Protein AF-A0A4S3M871-F1 (afdb_monomer)

Organism: NCBI:txid1294297

InterPro domains:
  IPR005771 UTP--glucose-1-phosphate uridylyltransferase, bacterial/archaeal-type [PTHR43197] (1-130)
  IPR005835 Nucleotidyl transferase domain [PF00483] (3-110)
  IPR029044 Nucleotide-diphospho-sugar transferases [G3DSA:3.90.550.10] (1-137)
  IPR029044 Nucleotide-diphospho-sugar transferases [SSF53448] (3-118)

pLDDT: mean 92.14, std 6.89, range [49.22, 97.69]

Radius of gyration: 19.24 Å; Cα contacts (8 Å, |Δi|>4): 210; chains: 1; bounding box: 50×28×50 Å

Foldseek 3Di:
DEWEFDDLVCQLQFKAFQFDADPDQKTWGLAIDHRDDRPRGNHRIGDDPDDDDDVQLVVLLVVDAQDPPRHSDSRVSLRVCSVVVHIDMYGHDDDDDFDCVDPVSVVVVVLVVQCVDPVRNPVSVVVVVVVVVVVVVVD

Secondary structure (DSSP, 8-state):
-EEEE--HHHHTTSEEEEEEEEETTEEEEEEEEESPPTT--S-SEEE-S-----HHHHHHHHTPPP-GGGS--HHHHHHHHHHTT--EEEEE--S----TTSHHHHHHHHHHHHHH-TTTHHHHHHHHHHHHHHHHH--

Mean predicted aligned error: 5.15 Å

Sequence (139 aa):
VAAMEVPPEKVSAYGVLDVDQDMGSVVSVKGMVEKPAPGTEPSNLAVIGRYILSPNVLTNLDNQETGAGGEIQLTDAIAREITQGHGVYGLRFRGERFDCGSKAGFLQATVAFGLSRDDLRDELMDYLQIATQISRAAQ

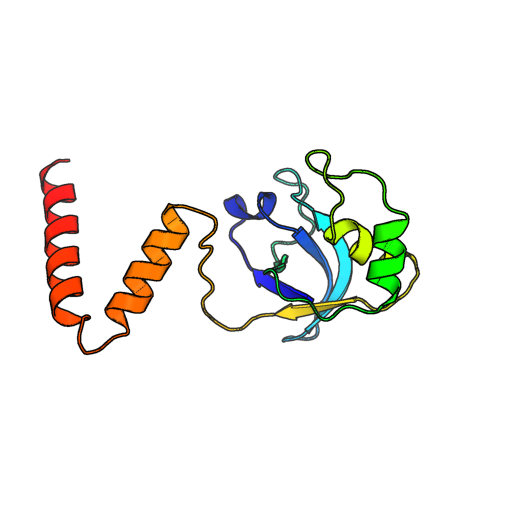Nearest PDB structures (foldseek):
  2pa4-assembly3_D  TM=9.568E-01  e=3.932E-14  Corynebacterium glutamicum ATCC 13032
  2pa4-assembly1_B  TM=9.578E-01  e=1.466E-13  Corynebacterium glutamicum ATCC 13032
  8b6d-assembly1_B  TM=8.294E-01  e=4.485E-14  Thermocrispum agreste DSM 44070
  8f73-assembly1_H  TM=9.487E-01  e=3.024E-12  Pseudomonas aeruginosa PAO1
  3juk-assembly1_D  TM=9.714E-01  e=7.597E-12  Helicobacter pylori 26695

Solvent-accessible surface area (backbone atoms only — not comparable to full-atom values): 7955 Å² total; per-residue (Å²): 58,34,20,37,80,49,60,77,94,56,44,50,80,26,38,28,41,22,76,67,45,84,65,81,56,40,27,38,39,71,42,50,43,64,42,34,57,92,92,64,56,78,48,52,38,27,48,68,90,45,77,77,78,62,73,64,39,56,58,38,50,76,74,52,67,68,44,80,95,72,36,76,48,70,50,56,19,51,30,48,40,36,77,72,69,46,92,43,46,36,34,56,60,87,74,91,82,68,51,64,90,39,75,67,31,35,53,51,41,53,51,55,58,40,56,70,33,86,93,40,22,65,69,51,49,55,50,52,55,53,56,58,50,54,60,60,75,76,105

Structure (mmCIF, N/CA/C/O backbone):
data_AF-A0A4S3M871-F1
#
_entry.id   AF-A0A4S3M871-F1
#
loop_
_atom_site.group_PDB
_atom_site.id
_atom_site.type_symbol
_atom_site.label_atom_id
_atom_site.label_alt_id
_atom_site.label_comp_id
_atom_site.label_asym_id
_atom_site.label_entity_id
_atom_site.label_seq_id
_atom_site.pdbx_PDB_ins_code
_atom_site.Cartn_x
_atom_site.Cartn_y
_atom_site.Cartn_z
_atom_site.occupancy
_atom_site.B_iso_or_equiv
_atom_site.auth_seq_id
_atom_site.auth_comp_id
_atom_site.auth_asym_id
_atom_site.auth_atom_id
_atom_site.pdbx_PDB_model_num
ATOM 1 N N . VAL A 1 1 ? -10.640 0.994 1.952 1.00 93.94 1 VAL A N 1
ATOM 2 C CA . VAL A 1 1 ? -9.226 1.273 1.605 1.00 93.94 1 VAL A CA 1
ATOM 3 C C . VAL A 1 1 ? -8.769 0.353 0.491 1.00 93.94 1 VAL A C 1
ATOM 5 O O . VAL A 1 1 ? -9.173 -0.798 0.495 1.00 93.94 1 VAL A O 1
ATOM 8 N N . ALA A 1 2 ? -7.997 0.825 -0.488 1.00 96.00 2 ALA A N 1
ATOM 9 C CA . ALA A 1 2 ? -7.446 -0.077 -1.503 1.00 96.00 2 ALA A CA 1
ATOM 10 C C . ALA A 1 2 ? -6.215 -0.805 -0.953 1.00 96.00 2 ALA A C 1
ATOM 12 O O . ALA A 1 2 ? -5.388 -0.188 -0.277 1.00 96.00 2 ALA A O 1
ATOM 13 N N . ALA A 1 3 ? -6.083 -2.087 -1.275 1.00 95.75 3 ALA A N 1
ATOM 14 C CA . ALA A 1 3 ? -4.980 -2.922 -0.834 1.00 95.75 3 ALA A CA 1
ATOM 15 C C . ALA A 1 3 ? -4.521 -3.889 -1.931 1.00 95.75 3 ALA A C 1
ATOM 17 O O . ALA A 1 3 ? -5.270 -4.194 -2.861 1.00 95.75 3 ALA A O 1
ATOM 18 N N . MET A 1 4 ? -3.283 -4.357 -1.824 1.00 94.81 4 MET A N 1
ATOM 19 C CA . MET A 1 4 ? -2.690 -5.347 -2.715 1.00 94.81 4 MET A CA 1
ATOM 20 C C . MET A 1 4 ? -1.838 -6.323 -1.915 1.00 94.81 4 MET A C 1
ATOM 22 O O . MET A 1 4 ? -1.300 -5.968 -0.867 1.00 94.81 4 MET A O 1
ATOM 26 N N . GLU A 1 5 ? -1.699 -7.539 -2.420 1.00 93.75 5 GLU A N 1
ATOM 27 C CA . GLU A 1 5 ? -0.753 -8.488 -1.849 1.00 93.75 5 GLU A CA 1
ATOM 28 C C . GLU A 1 5 ? 0.674 -8.035 -2.155 1.00 93.75 5 GLU A C 1
ATOM 30 O O . GLU A 1 5 ? 0.992 -7.647 -3.284 1.00 93.75 5 GLU A O 1
ATOM 35 N N . VAL A 1 6 ? 1.528 -8.062 -1.135 1.00 91.12 6 VAL A N 1
ATOM 36 C CA . VAL A 1 6 ? 2.951 -7.750 -1.268 1.00 91.12 6 VAL A CA 1
ATOM 37 C C . VAL A 1 6 ? 3.798 -8.921 -0.769 1.00 91.12 6 VAL A C 1
ATOM 39 O O . VAL A 1 6 ? 3.357 -9.668 0.106 1.00 91.12 6 VAL A O 1
ATOM 42 N N . PRO A 1 7 ? 5.018 -9.103 -1.305 1.00 90.38 7 PRO A N 1
ATOM 43 C CA . PRO A 1 7 ? 5.955 -10.082 -0.768 1.00 90.38 7 PRO A CA 1
ATOM 44 C C . PRO A 1 7 ? 6.261 -9.814 0.718 1.00 90.38 7 PRO A C 1
ATOM 46 O O . PRO A 1 7 ? 6.369 -8.636 1.082 1.00 90.38 7 PRO A O 1
ATOM 49 N N . PRO A 1 8 ? 6.443 -10.855 1.557 1.00 87.25 8 PRO A N 1
ATOM 50 C CA . PRO A 1 8 ? 6.686 -10.720 2.999 1.00 87.25 8 PRO A CA 1
ATOM 51 C C . PRO A 1 8 ? 7.789 -9.716 3.356 1.00 87.25 8 PRO A C 1
ATOM 53 O O . PRO A 1 8 ? 7.628 -8.881 4.241 1.00 87.25 8 PRO A O 1
ATOM 56 N N . GLU A 1 9 ? 8.882 -9.712 2.596 1.00 88.44 9 GLU A N 1
ATOM 57 C CA . GLU A 1 9 ? 10.028 -8.821 2.785 1.00 88.44 9 GLU A CA 1
ATOM 58 C C . GLU A 1 9 ? 9.714 -7.326 2.599 1.00 88.44 9 GLU A C 1
ATOM 60 O O . GLU A 1 9 ? 10.499 -6.478 3.021 1.00 88.44 9 GLU A O 1
ATOM 65 N N . LYS A 1 10 ? 8.578 -6.986 1.977 1.00 86.62 10 LYS A N 1
ATOM 66 C CA . LYS A 1 10 ? 8.123 -5.601 1.789 1.00 86.62 10 LYS A CA 1
ATOM 67 C C . LYS A 1 10 ? 7.002 -5.198 2.745 1.00 86.62 10 LYS A C 1
ATOM 69 O O . LYS A 1 10 ? 6.675 -4.016 2.798 1.00 86.62 10 LYS A O 1
ATOM 74 N N . VAL A 1 11 ? 6.409 -6.136 3.487 1.00 90.12 11 VAL A N 1
ATOM 75 C CA . VAL A 1 11 ? 5.213 -5.894 4.315 1.00 90.12 11 VAL A CA 1
ATOM 76 C C . VAL A 1 11 ? 5.454 -4.816 5.376 1.00 90.12 11 VAL A C 1
ATOM 78 O O . VAL A 1 11 ? 4.608 -3.946 5.572 1.00 90.12 11 VAL A O 1
ATOM 81 N N . SER A 1 12 ? 6.638 -4.801 5.992 1.00 90.44 12 SER A N 1
ATOM 82 C CA . SER A 1 12 ? 7.013 -3.844 7.045 1.00 90.44 12 SER A CA 1
ATOM 83 C C . SER A 1 12 ? 7.091 -2.382 6.583 1.00 90.44 12 SER A C 1
ATOM 85 O O . SER A 1 12 ? 7.210 -1.484 7.413 1.00 90.44 12 SER A O 1
ATOM 87 N N . ALA A 1 13 ? 7.009 -2.113 5.276 1.00 88.94 13 ALA A N 1
ATOM 88 C CA . ALA A 1 13 ? 6.970 -0.760 4.727 1.00 88.94 13 ALA A CA 1
ATOM 89 C C . ALA A 1 13 ? 5.548 -0.171 4.638 1.00 88.94 13 ALA A C 1
ATOM 91 O O . ALA A 1 13 ? 5.407 0.998 4.277 1.00 88.94 13 ALA A O 1
ATOM 92 N N . TYR A 1 14 ? 4.505 -0.952 4.942 1.00 92.38 14 TYR A N 1
ATOM 93 C CA . TYR A 1 14 ? 3.113 -0.580 4.686 1.00 92.38 14 TYR A CA 1
ATOM 94 C C . TYR A 1 14 ? 2.203 -0.782 5.9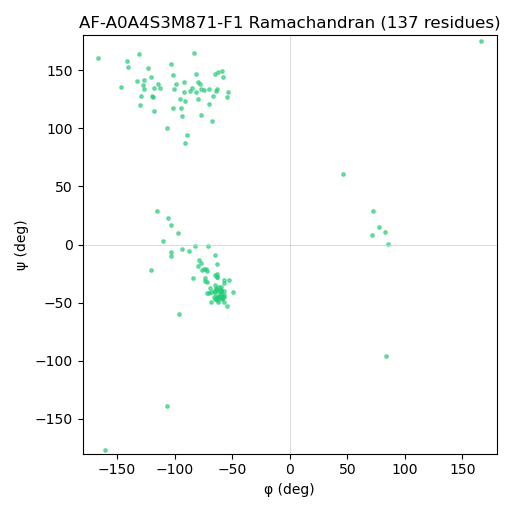03 1.00 92.38 14 TYR A C 1
ATOM 96 O O . TYR A 1 14 ? 2.520 -1.524 6.830 1.00 92.38 14 TYR A O 1
ATOM 104 N N . GLY A 1 15 ? 1.023 -0.159 5.855 1.00 94.69 15 GLY A N 1
ATOM 105 C CA . GLY A 1 15 ? -0.115 -0.547 6.683 1.00 94.69 15 GLY A CA 1
ATOM 106 C C . GLY A 1 15 ? -0.749 -1.839 6.164 1.00 94.69 15 GLY A C 1
ATOM 107 O O . GLY A 1 15 ? -0.993 -1.969 4.962 1.00 94.69 15 GLY A O 1
ATOM 108 N N . VAL A 1 16 ? -1.021 -2.790 7.052 1.00 96.75 16 VAL A N 1
ATOM 109 C CA . VAL A 1 16 ? -1.468 -4.148 6.712 1.00 96.75 16 VAL A CA 1
ATOM 110 C C . VAL A 1 16 ? -2.855 -4.409 7.276 1.00 96.75 16 VAL A C 1
ATOM 112 O O . VAL A 1 16 ? -3.129 -4.087 8.432 1.00 96.75 16 VAL A O 1
ATOM 115 N N . LEU A 1 17 ? -3.729 -4.991 6.455 1.00 96.56 17 LEU A N 1
ATOM 116 C CA . LEU A 1 17 ? -5.092 -5.341 6.844 1.00 96.56 17 LEU A CA 1
ATOM 117 C C . LEU A 1 17 ? -5.133 -6.704 7.542 1.00 96.56 17 LEU A C 1
ATOM 119 O O . LEU A 1 17 ? -4.576 -7.678 7.040 1.00 96.56 17 LEU A O 1
ATOM 123 N N . ASP A 1 18 ? -5.853 -6.791 8.654 1.00 96.50 18 ASP A N 1
ATOM 124 C CA . ASP A 1 18 ? -6.288 -8.051 9.254 1.00 96.50 18 ASP A CA 1
ATOM 125 C C . ASP A 1 18 ? -7.692 -8.388 8.732 1.00 96.50 18 ASP A C 1
ATOM 127 O O . ASP A 1 18 ? -8.669 -7.677 9.002 1.00 96.50 18 ASP A O 1
ATOM 131 N N . VAL A 1 19 ? -7.771 -9.436 7.912 1.00 95.94 19 VAL A N 1
ATOM 132 C CA . VAL A 1 19 ? -8.984 -9.814 7.181 1.00 95.94 19 VAL A CA 1
ATOM 133 C C . VAL A 1 19 ? -9.924 -10.596 8.094 1.00 95.94 19 VAL A C 1
ATOM 135 O O . VAL A 1 19 ? -9.528 -11.558 8.754 1.00 95.94 19 VAL A O 1
ATOM 138 N N . ASP A 1 20 ? -11.192 -10.194 8.102 1.00 95.12 20 ASP A N 1
ATOM 139 C CA . ASP A 1 20 ? -12.259 -10.916 8.792 1.00 95.12 20 ASP A CA 1
ATOM 140 C C . ASP A 1 20 ? -13.011 -11.845 7.835 1.00 95.12 20 ASP A C 1
ATOM 142 O O . ASP A 1 20 ? -12.994 -13.063 8.001 1.00 95.12 20 ASP A O 1
ATOM 146 N N . GLN A 1 21 ? -13.606 -11.282 6.779 1.00 95.62 21 GLN A N 1
ATOM 147 C CA . GLN A 1 21 ?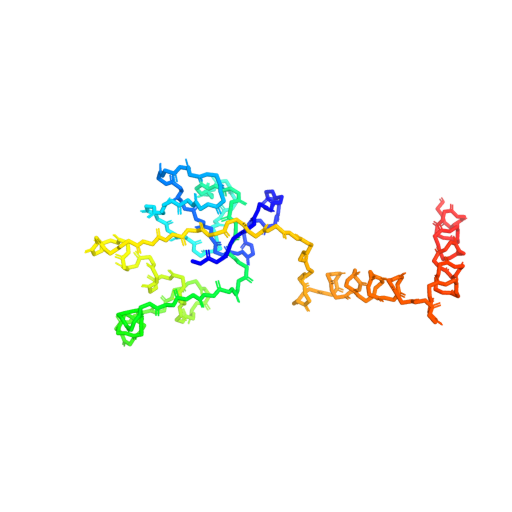 -14.292 -12.038 5.732 1.00 95.62 21 GLN A CA 1
ATOM 148 C C . GLN A 1 21 ? -13.753 -11.675 4.354 1.00 95.62 21 GLN A C 1
ATOM 150 O O . GLN A 1 21 ? -13.626 -10.503 3.991 1.00 95.62 21 GLN A O 1
ATOM 155 N N . ASP A 1 22 ? -13.487 -12.707 3.560 1.00 94.69 22 ASP A N 1
ATOM 156 C CA . ASP A 1 22 ? -13.085 -12.571 2.168 1.00 94.69 22 ASP A CA 1
ATOM 157 C C . ASP A 1 22 ? -14.307 -12.677 1.246 1.00 94.69 22 ASP A C 1
ATOM 159 O O . ASP A 1 22 ? -14.969 -13.713 1.187 1.00 94.69 22 ASP A O 1
ATOM 163 N N . MET A 1 23 ? -14.600 -11.601 0.514 1.00 95.25 23 MET A N 1
ATOM 164 C CA . MET A 1 23 ? -15.696 -11.520 -0.458 1.00 95.25 23 MET A CA 1
ATOM 165 C C . MET A 1 23 ? -15.158 -11.333 -1.890 1.00 95.25 23 MET A C 1
ATOM 167 O O . MET A 1 23 ? -15.799 -10.722 -2.749 1.00 95.25 23 MET A O 1
ATOM 171 N N . GLY A 1 24 ? -13.950 -11.827 -2.175 1.00 93.06 24 GLY A N 1
ATOM 172 C CA . GLY A 1 24 ? -13.333 -11.780 -3.497 1.00 93.06 24 GLY A CA 1
ATOM 173 C C . GLY A 1 24 ? -12.637 -10.450 -3.780 1.00 93.06 24 GLY A C 1
ATOM 174 O O . GLY A 1 24 ? -11.468 -10.273 -3.451 1.00 93.06 24 GLY A O 1
ATOM 175 N N . SER A 1 25 ? -13.293 -9.509 -4.461 1.00 94.00 25 SER A N 1
ATOM 176 C CA . SER A 1 25 ? -12.677 -8.197 -4.744 1.00 94.00 25 SER A CA 1
ATOM 177 C C . SER A 1 25 ? -12.668 -7.271 -3.528 1.00 94.00 25 SER A C 1
ATOM 179 O O . SER A 1 25 ? -11.852 -6.352 -3.472 1.00 94.00 25 SER A O 1
ATOM 181 N N . VAL A 1 26 ? -13.548 -7.517 -2.561 1.00 96.50 26 VAL A N 1
ATOM 182 C CA . VAL A 1 26 ? -13.670 -6.756 -1.320 1.00 96.50 26 VAL A CA 1
ATOM 183 C C . VAL A 1 26 ? -13.445 -7.702 -0.145 1.00 96.50 26 VAL A C 1
ATOM 185 O O . VAL A 1 26 ? -13.845 -8.860 -0.196 1.00 96.50 26 VAL A O 1
ATOM 188 N N . VAL A 1 27 ? -12.816 -7.212 0.915 1.00 96.56 27 VAL A N 1
ATOM 189 C CA . VAL A 1 27 ? -12.640 -7.924 2.183 1.00 96.56 27 VAL A CA 1
ATOM 190 C C . VAL A 1 27 ? -13.156 -7.052 3.322 1.00 96.56 27 VAL A C 1
ATOM 192 O O . VAL A 1 27 ? -12.976 -5.832 3.280 1.00 96.56 27 VAL A O 1
ATOM 195 N N . SER A 1 28 ? -13.811 -7.636 4.323 1.00 96.44 28 SER A N 1
ATOM 196 C CA . SER A 1 28 ? -14.054 -6.935 5.588 1.00 96.44 28 SER A CA 1
ATOM 197 C C . SER A 1 28 ? -12.804 -7.019 6.459 1.00 96.44 28 SER A C 1
ATOM 199 O O . SER A 1 28 ? -12.037 -7.984 6.393 1.00 96.44 28 SER A O 1
ATOM 201 N N . VAL A 1 29 ? -12.570 -5.972 7.240 1.00 96.38 29 VAL A N 1
ATOM 202 C CA . VAL A 1 29 ? -11.342 -5.794 8.012 1.00 96.38 29 VAL A CA 1
ATOM 203 C C . VAL A 1 29 ? -11.697 -5.751 9.496 1.00 96.38 29 VAL A C 1
ATOM 205 O O . VAL A 1 29 ? -12.538 -4.948 9.895 1.00 96.38 29 VAL A O 1
ATOM 208 N N . LYS A 1 30 ? -11.043 -6.590 10.307 1.00 95.69 30 LYS A N 1
ATOM 209 C CA . LYS A 1 30 ? -11.172 -6.602 11.783 1.00 95.69 30 LYS A CA 1
ATOM 210 C C . LYS A 1 30 ? -9.996 -5.953 12.509 1.00 95.69 30 LYS A C 1
ATOM 212 O O . LYS A 1 30 ? -10.052 -5.764 13.719 1.00 95.69 30 LYS A O 1
ATOM 217 N N . GLY A 1 31 ? -8.953 -5.573 11.781 1.00 95.19 31 GLY A N 1
ATOM 218 C CA . GLY A 1 31 ? -7.812 -4.854 12.330 1.00 95.19 31 GLY A CA 1
ATOM 219 C C . GLY A 1 31 ? -6.938 -4.260 11.235 1.00 95.19 31 GLY A C 1
ATOM 220 O O . GLY A 1 31 ? -6.993 -4.667 10.077 1.00 95.19 31 GLY A O 1
ATOM 221 N N 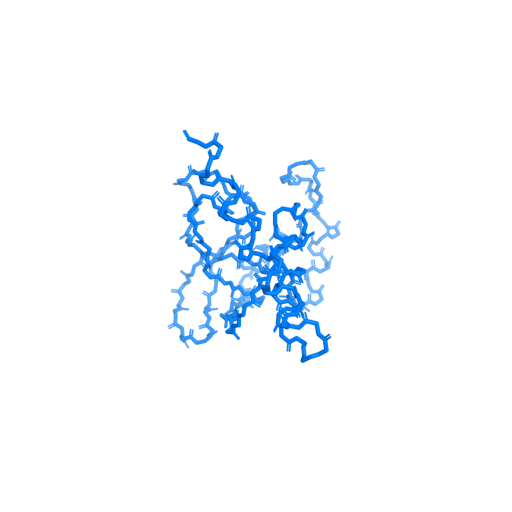. MET A 1 32 ? -6.128 -3.272 11.590 1.00 94.88 32 MET A N 1
ATOM 222 C CA . MET A 1 32 ? -5.151 -2.680 10.684 1.00 94.88 32 MET A CA 1
ATOM 223 C C . MET A 1 32 ? -3.922 -2.268 11.491 1.00 94.88 32 MET A C 1
ATOM 225 O O . MET A 1 32 ? -4.070 -1.707 12.573 1.00 94.88 32 MET A O 1
ATOM 229 N N . VAL A 1 33 ? -2.726 -2.573 10.984 1.00 94.25 33 VAL A N 1
ATOM 230 C CA . VAL A 1 33 ? -1.457 -2.327 11.690 1.00 94.25 33 VAL A CA 1
ATOM 231 C C . VAL A 1 33 ? -0.496 -1.572 10.781 1.00 94.25 33 VAL A C 1
ATOM 233 O O . VAL A 1 33 ? -0.249 -2.010 9.659 1.00 94.25 33 VAL A O 1
ATOM 236 N N . GLU A 1 34 ? 0.055 -0.452 11.254 1.00 94.06 34 GLU A N 1
ATOM 237 C CA . GLU A 1 34 ? 1.082 0.308 10.533 1.00 94.06 34 GLU A CA 1
ATOM 238 C C . GLU A 1 34 ? 2.455 -0.342 10.709 1.00 94.06 34 GLU A C 1
ATOM 240 O O . GLU A 1 34 ? 2.901 -0.526 11.840 1.00 94.06 34 GLU A O 1
ATOM 245 N N . LYS A 1 35 ? 3.134 -0.650 9.594 1.00 92.06 35 LYS A N 1
ATOM 246 C CA . LYS A 1 35 ? 4.529 -1.123 9.556 1.00 92.06 35 LYS A CA 1
ATOM 247 C C . LYS A 1 35 ? 4.802 -2.227 10.590 1.00 92.06 35 LYS A C 1
ATOM 249 O O . LYS A 1 35 ? 5.628 -2.032 11.489 1.00 92.06 35 LYS A O 1
ATOM 254 N N . PRO A 1 36 ? 4.101 -3.376 10.502 1.00 92.44 36 PRO A N 1
ATOM 255 C CA . PRO A 1 36 ? 4.285 -4.454 11.463 1.00 92.44 36 PRO A CA 1
ATOM 256 C C . PRO A 1 36 ? 5.742 -4.924 11.473 1.00 92.44 36 PRO A C 1
ATOM 258 O O . PRO A 1 36 ? 6.442 -4.884 10.454 1.00 92.44 36 PRO A O 1
ATOM 261 N N . ALA A 1 37 ? 6.194 -5.389 12.637 1.00 91.44 37 ALA A N 1
ATOM 262 C CA . ALA A 1 37 ? 7.486 -6.041 12.736 1.00 91.44 37 ALA A CA 1
ATOM 263 C C . ALA A 1 37 ? 7.485 -7.321 11.875 1.00 91.44 37 ALA A C 1
ATOM 265 O O . ALA A 1 37 ? 6.443 -7.966 11.739 1.00 91.44 37 ALA A O 1
ATOM 266 N N . PRO A 1 38 ? 8.632 -7.714 11.295 1.00 89.56 38 PRO A N 1
ATOM 267 C CA . PRO A 1 38 ? 8.711 -8.949 10.523 1.00 89.56 38 PRO A CA 1
ATOM 268 C C . PRO A 1 38 ? 8.228 -10.161 11.334 1.00 89.56 38 PRO A C 1
ATOM 270 O O . PRO A 1 38 ? 8.720 -10.403 12.438 1.00 89.56 38 PRO A O 1
ATOM 273 N N . GLY A 1 39 ? 7.281 -10.920 10.784 1.00 90.56 39 GLY A N 1
ATOM 274 C CA . GLY A 1 39 ? 6.664 -12.086 11.418 1.00 90.56 39 GLY A CA 1
ATOM 275 C C . GLY A 1 39 ? 5.479 -11.765 12.336 1.00 90.56 39 GLY A C 1
ATOM 276 O O . GLY A 1 39 ? 4.909 -12.688 12.916 1.00 90.56 39 GLY A O 1
ATOM 277 N N . THR A 1 40 ? 5.102 -10.491 12.488 1.00 92.50 40 THR A N 1
ATOM 278 C CA . THR A 1 40 ? 3.914 -10.069 13.255 1.00 92.50 40 THR A CA 1
ATOM 279 C C . THR A 1 40 ? 2.798 -9.529 12.366 1.00 92.50 40 THR A C 1
ATOM 281 O O . THR A 1 40 ? 1.795 -9.028 12.871 1.00 92.50 40 THR A O 1
ATOM 284 N N . GLU A 1 41 ? 2.976 -9.553 11.048 1.00 93.50 41 GLU A N 1
ATOM 285 C CA . GLU A 1 41 ? 1.964 -9.120 10.099 1.00 93.50 41 GLU A CA 1
ATOM 286 C C . GLU A 1 41 ? 0.706 -10.009 10.164 1.00 93.50 41 GLU A C 1
ATOM 288 O O . GLU A 1 41 ? 0.809 -11.236 10.146 1.00 93.50 41 GLU A O 1
ATOM 293 N N . PRO A 1 42 ? -0.504 -9.421 10.226 1.00 93.94 42 PRO A N 1
ATOM 294 C CA . PRO A 1 42 ? -1.740 -10.204 10.274 1.00 93.94 42 PRO A CA 1
ATOM 295 C C . PRO A 1 42 ? -2.095 -10.831 8.916 1.00 93.94 42 PRO A C 1
ATOM 297 O O . PRO A 1 42 ? -2.864 -11.787 8.846 1.00 93.94 42 PRO A O 1
ATOM 300 N N . SER A 1 43 ? -1.553 -10.289 7.824 1.00 95.19 43 SER A N 1
ATOM 301 C CA . SER A 1 43 ? -1.672 -10.823 6.469 1.00 95.19 43 SER A CA 1
ATOM 302 C C . SER A 1 43 ? -0.568 -10.245 5.572 1.00 95.19 43 SER A C 1
ATOM 304 O O . SER A 1 43 ? 0.265 -9.459 6.016 1.00 95.19 43 SER A O 1
ATOM 306 N N . ASN A 1 44 ? -0.582 -10.586 4.283 1.00 94.00 44 ASN A N 1
ATOM 307 C CA . ASN A 1 44 ? 0.240 -9.939 3.258 1.00 94.00 44 ASN A CA 1
ATOM 308 C C . ASN A 1 44 ? -0.515 -8.837 2.480 1.00 94.00 44 ASN A C 1
ATOM 310 O O . ASN A 1 44 ? -0.017 -8.355 1.461 1.00 94.00 44 ASN A O 1
ATOM 314 N N . LEU A 1 45 ? -1.721 -8.450 2.919 1.00 95.88 45 LEU A N 1
ATOM 315 C CA . LEU A 1 45 ? -2.583 -7.494 2.225 1.00 95.88 45 LEU A CA 1
ATOM 316 C C . LEU A 1 45 ? -2.275 -6.056 2.678 1.00 95.88 45 LEU A C 1
ATOM 318 O O . LEU A 1 45 ? -2.807 -5.561 3.674 1.00 95.88 45 LEU A O 1
ATOM 322 N N . ALA A 1 46 ? -1.410 -5.382 1.921 1.00 95.12 46 ALA A N 1
ATOM 323 C CA . ALA A 1 46 ? -0.898 -4.049 2.222 1.00 95.12 46 ALA A CA 1
ATOM 324 C C . ALA A 1 46 ? -1.732 -2.930 1.584 1.00 95.12 46 ALA A C 1
ATOM 326 O O . ALA A 1 46 ? -2.141 -3.010 0.424 1.00 95.12 46 ALA A O 1
ATOM 327 N N . VAL A 1 47 ? -1.940 -1.840 2.320 1.00 95.12 47 VAL A N 1
ATOM 328 C CA . VAL A 1 47 ? -2.705 -0.669 1.878 1.00 95.12 47 VAL A CA 1
ATOM 329 C C . VAL A 1 47 ? -1.892 0.199 0.919 1.00 95.12 47 VAL A C 1
ATOM 331 O O . VAL A 1 47 ? -0.727 0.517 1.155 1.00 95.12 47 VAL A O 1
ATOM 334 N N . ILE A 1 48 ? -2.522 0.619 -0.186 1.00 91.25 48 ILE A N 1
ATOM 335 C CA . ILE A 1 48 ? -1.818 1.240 -1.321 1.00 91.25 48 ILE A CA 1
ATOM 336 C C . ILE A 1 48 ? -1.995 2.752 -1.472 1.00 91.25 48 ILE A C 1
ATOM 338 O O . ILE A 1 48 ? -1.829 3.305 -2.560 1.00 91.25 48 ILE A O 1
ATOM 342 N N . GLY A 1 49 ? -2.331 3.448 -0.388 1.00 90.69 49 GLY A N 1
ATOM 343 C CA . GLY A 1 49 ? -2.421 4.908 -0.414 1.00 90.69 49 GLY A CA 1
ATOM 344 C C . GLY A 1 49 ? -3.641 5.439 -1.180 1.00 90.69 49 GLY A C 1
ATOM 345 O O . GLY A 1 49 ? -3.576 6.508 -1.790 1.00 90.69 49 GLY A O 1
ATOM 346 N N . ARG A 1 50 ? -4.743 4.679 -1.221 1.00 95.06 50 ARG A N 1
ATOM 347 C CA . ARG A 1 50 ? -6.033 5.114 -1.782 1.00 95.06 50 ARG A CA 1
ATOM 348 C C . ARG A 1 50 ? -7.143 4.820 -0.784 1.00 95.06 50 ARG A C 1
ATOM 350 O O . ARG A 1 50 ? -7.377 3.667 -0.411 1.00 95.06 50 ARG A O 1
ATOM 357 N N . TYR A 1 51 ? -7.825 5.877 -0.369 1.00 95.88 51 TYR A N 1
ATOM 358 C CA . TYR A 1 51 ? -8.766 5.848 0.739 1.00 95.88 51 TYR A CA 1
ATOM 359 C C . TYR A 1 51 ? -10.068 6.533 0.340 1.00 95.88 51 TYR A C 1
ATOM 361 O O . TYR A 1 51 ? -10.059 7.568 -0.318 1.00 95.88 51 TYR A O 1
ATOM 369 N N . ILE A 1 52 ? -11.178 5.948 0.777 1.00 96.44 52 ILE A N 1
ATOM 370 C CA . ILE A 1 52 ? -12.465 6.625 0.895 1.00 96.44 52 ILE A CA 1
ATOM 371 C C . ILE A 1 52 ? -12.768 6.552 2.384 1.00 96.44 52 ILE A C 1
ATOM 373 O O . ILE A 1 52 ? -12.840 5.448 2.929 1.00 96.44 52 ILE A O 1
ATOM 377 N N . LEU A 1 53 ? -12.813 7.707 3.042 1.00 96.25 53 LEU A N 1
ATOM 378 C CA . LEU A 1 53 ? -12.844 7.808 4.497 1.00 96.25 53 LEU A CA 1
ATOM 379 C C . LEU A 1 53 ? -14.174 8.395 4.955 1.00 96.25 53 LEU A C 1
ATOM 381 O O . LEU A 1 53 ? -14.668 9.361 4.373 1.00 96.25 53 LEU A O 1
ATOM 385 N N . SER A 1 54 ? -14.721 7.818 6.022 1.00 94.81 54 SER A N 1
ATOM 386 C CA . SER A 1 54 ? -15.778 8.459 6.801 1.00 94.81 54 SER A CA 1
ATOM 387 C C . SER A 1 54 ? -15.224 9.726 7.472 1.00 94.81 54 SER A C 1
ATOM 389 O O . SER A 1 54 ? -14.059 9.715 7.883 1.00 94.81 54 SER A O 1
ATOM 391 N N . PRO A 1 55 ? -16.029 10.790 7.658 1.00 94.62 55 PRO A N 1
ATOM 392 C CA . PRO A 1 55 ? -15.630 11.957 8.446 1.00 94.62 55 PRO A CA 1
ATOM 393 C C . PRO A 1 55 ? -15.133 11.610 9.857 1.00 94.62 55 PRO A C 1
ATOM 395 O O . PRO A 1 55 ? -14.236 12.280 10.360 1.00 94.62 55 PRO A O 1
ATOM 398 N N . ASN A 1 56 ? -15.641 10.528 10.458 1.00 94.44 56 ASN A N 1
ATOM 399 C CA . ASN A 1 56 ? -15.212 10.051 11.777 1.00 94.44 56 ASN A CA 1
ATOM 400 C C . ASN A 1 56 ? -13.703 9.761 11.847 1.00 94.44 56 ASN A C 1
ATOM 402 O O . ASN A 1 56 ? -13.082 9.971 12.885 1.00 94.44 56 ASN A O 1
ATOM 406 N N . VAL A 1 57 ? -13.077 9.359 10.732 1.00 94.94 57 VAL A N 1
ATOM 407 C CA . VAL A 1 57 ? -11.621 9.144 10.673 1.00 94.94 57 VAL A CA 1
ATOM 408 C C . VAL A 1 57 ? -10.862 10.442 10.957 1.00 94.94 57 VAL A C 1
ATOM 410 O O . VAL A 1 57 ? -9.835 10.414 11.628 1.00 94.94 57 VAL A O 1
ATOM 413 N N . LEU A 1 58 ? -11.375 11.587 10.497 1.00 93.94 58 LEU A N 1
ATOM 414 C CA . LEU A 1 58 ? -10.773 12.893 10.781 1.00 93.94 58 LEU A CA 1
ATOM 415 C C . LEU A 1 58 ? -10.930 13.267 12.259 1.00 93.94 58 LEU A C 1
ATOM 417 O O . LEU A 1 58 ? -10.000 13.796 12.856 1.00 93.94 58 LEU A O 1
ATOM 421 N N . THR A 1 59 ? -12.070 12.935 12.869 1.00 93.50 59 THR A N 1
ATOM 422 C CA . THR A 1 59 ? -12.272 13.096 14.317 1.00 93.50 59 THR A CA 1
ATOM 423 C C . THR A 1 59 ? -11.326 12.205 15.122 1.00 93.50 59 THR A C 1
ATOM 425 O O . THR A 1 59 ? -10.782 12.643 16.134 1.00 93.50 59 THR A O 1
ATOM 428 N N . ASN A 1 60 ? -11.083 10.970 14.676 1.00 92.31 60 ASN A N 1
ATOM 429 C CA . ASN A 1 60 ? -10.130 10.078 15.333 1.00 92.31 60 ASN A CA 1
ATOM 430 C C . ASN A 1 60 ? -8.698 10.609 15.234 1.00 92.31 60 ASN A C 1
ATOM 432 O O . ASN A 1 60 ? -7.990 10.542 16.235 1.00 92.31 60 ASN A O 1
ATOM 436 N N . LEU A 1 61 ? -8.306 11.163 14.078 1.00 93.50 61 LEU A N 1
ATOM 437 C CA . LEU A 1 61 ? -7.003 11.806 13.871 1.00 93.50 61 LEU A CA 1
ATOM 438 C C . LEU A 1 61 ? -6.769 12.985 14.824 1.00 93.50 61 LEU A C 1
ATOM 440 O O . LEU A 1 61 ? -5.679 13.105 15.373 1.00 93.50 61 LEU A O 1
ATOM 444 N N . ASP A 1 62 ? -7.780 13.829 15.038 1.00 91.75 62 ASP A N 1
ATOM 445 C CA . ASP A 1 62 ? -7.681 15.009 15.914 1.00 91.75 62 ASP A CA 1
ATOM 446 C C . ASP A 1 62 ? -7.416 14.629 17.385 1.00 91.75 62 ASP A C 1
ATOM 448 O O . ASP A 1 62 ? -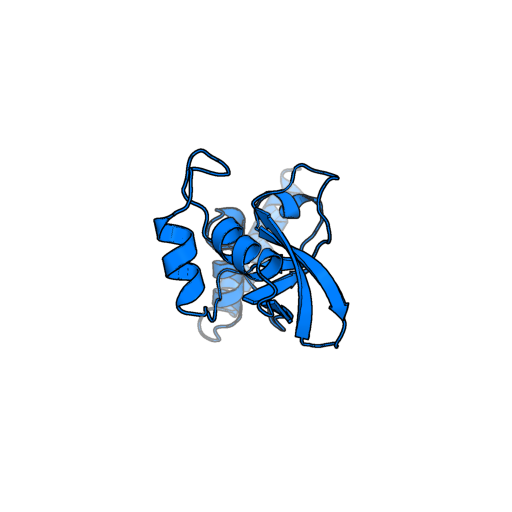6.769 15.355 18.133 1.00 91.75 62 ASP A O 1
ATOM 452 N N . ASN A 1 63 ? -7.866 13.437 17.789 1.00 86.75 63 ASN A N 1
ATOM 453 C CA . ASN A 1 63 ? -7.718 12.898 19.143 1.00 86.75 63 ASN A CA 1
ATOM 454 C C . ASN A 1 63 ? -6.612 11.831 19.248 1.00 86.75 63 ASN A C 1
ATOM 456 O O . ASN A 1 63 ? -6.629 10.997 20.164 1.00 86.75 63 ASN A O 1
ATOM 460 N N . GLN A 1 64 ? -5.713 11.749 18.269 1.00 83.25 64 GLN A N 1
ATOM 461 C CA . GLN A 1 64 ? -4.721 10.683 18.193 1.00 83.25 64 GLN A CA 1
ATOM 462 C C . GLN A 1 64 ? -3.352 11.117 18.728 1.00 83.25 64 GLN A C 1
ATOM 464 O O . GLN A 1 64 ? -2.861 12.207 18.450 1.00 83.25 64 GLN A O 1
ATOM 469 N N . GLU A 1 65 ? -2.727 10.215 19.484 1.00 83.19 65 GLU A N 1
ATOM 470 C CA . GLU A 1 65 ? -1.342 10.340 19.940 1.00 83.19 65 GLU A CA 1
ATOM 471 C C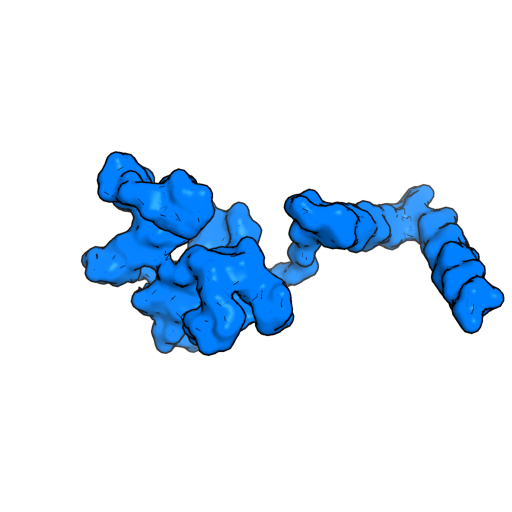 . GLU A 1 65 ? -0.363 9.856 18.859 1.00 83.19 65 GLU A C 1
ATOM 473 O O . GLU A 1 65 ? -0.739 9.188 17.896 1.00 83.19 65 GLU A O 1
ATOM 478 N N . THR A 1 66 ? 0.918 10.184 19.001 1.00 89.19 66 THR A N 1
ATOM 479 C CA . THR A 1 66 ? 1.936 9.747 18.042 1.00 89.19 66 THR A CA 1
ATOM 480 C C . THR A 1 66 ? 2.069 8.219 18.021 1.00 89.19 66 THR A C 1
ATOM 482 O O . THR A 1 66 ? 2.131 7.563 19.058 1.00 89.19 66 THR A O 1
ATOM 485 N N . GLY A 1 67 ? 2.106 7.653 16.816 1.00 85.81 67 GLY A N 1
ATOM 486 C CA . GLY A 1 67 ? 2.237 6.224 16.553 1.00 85.81 67 GLY A CA 1
ATOM 487 C C . GLY A 1 67 ? 3.626 5.861 16.026 1.00 85.81 67 GLY A C 1
ATOM 488 O O . GLY A 1 67 ? 4.656 6.364 16.491 1.00 85.81 67 GLY A O 1
ATOM 489 N N . ALA A 1 68 ? 3.663 4.971 15.030 1.00 83.88 68 ALA A N 1
ATOM 490 C CA . ALA A 1 68 ? 4.904 4.506 14.414 1.00 83.88 68 ALA A CA 1
ATOM 491 C C . ALA A 1 68 ? 5.774 5.680 13.922 1.00 83.88 68 ALA A C 1
ATOM 493 O O . ALA A 1 68 ? 5.296 6.585 13.238 1.00 83.88 68 ALA A O 1
ATOM 494 N N . GLY A 1 69 ? 7.064 5.662 14.274 1.00 84.50 69 GLY A N 1
ATOM 495 C CA . GLY A 1 69 ? 8.018 6.707 13.882 1.00 84.50 69 GLY A CA 1
ATOM 496 C C . GLY A 1 69 ? 7.836 8.058 14.586 1.00 84.50 69 GLY A C 1
ATOM 497 O O . GLY A 1 69 ? 8.509 9.011 14.211 1.00 84.50 69 GLY A O 1
ATOM 498 N N . GLY A 1 70 ? 6.963 8.154 15.597 1.00 88.81 70 GLY A N 1
ATOM 499 C CA . GLY A 1 70 ? 6.664 9.419 16.277 1.00 88.81 70 GLY A CA 1
ATOM 500 C C . GLY A 1 70 ? 5.728 10.339 15.487 1.00 88.81 70 GLY A C 1
ATOM 501 O O . GLY A 1 70 ? 5.616 11.518 15.814 1.00 88.81 70 GLY A O 1
ATOM 502 N N . GLU A 1 71 ? 5.055 9.816 14.461 1.00 91.25 71 GLU A N 1
ATOM 503 C CA . GLU A 1 71 ? 4.113 10.550 13.611 1.00 91.25 71 GLU A CA 1
ATOM 504 C C . GLU A 1 71 ? 2.661 10.212 13.977 1.00 91.25 71 GLU A C 1
ATOM 506 O O . GLU A 1 71 ? 2.373 9.127 14.479 1.00 91.25 71 GLU A O 1
ATOM 511 N N . ILE A 1 72 ? 1.723 11.115 13.684 1.00 92.38 72 ILE A N 1
ATOM 512 C CA . ILE A 1 72 ? 0.288 10.812 13.765 1.00 92.38 72 ILE A CA 1
ATOM 513 C C . ILE A 1 72 ? -0.090 9.991 12.526 1.00 92.38 72 ILE A C 1
ATOM 515 O O . ILE A 1 72 ? -0.055 10.501 11.405 1.00 92.38 72 ILE A O 1
ATOM 519 N N . GLN A 1 73 ? -0.428 8.715 12.718 1.00 93.12 73 GLN A N 1
ATOM 520 C CA . GLN A 1 73 ? -0.655 7.775 11.620 1.00 93.12 73 GLN A CA 1
ATOM 521 C C . GLN A 1 73 ? -2.136 7.677 11.250 1.00 93.12 73 GLN A C 1
ATOM 523 O O . GLN A 1 73 ? -2.975 7.297 12.068 1.00 93.12 73 GLN A O 1
ATOM 528 N N . LEU A 1 74 ? -2.454 7.906 9.973 1.00 94.38 74 LEU A N 1
ATOM 529 C CA . LEU A 1 74 ? -3.799 7.669 9.429 1.00 94.38 74 LEU A CA 1
ATOM 530 C C . LEU A 1 74 ? -4.260 6.217 9.637 1.00 94.38 74 LEU A C 1
ATOM 532 O O . LEU A 1 74 ? -5.448 5.968 9.837 1.00 94.38 74 LEU A O 1
ATOM 536 N N . THR A 1 75 ? -3.326 5.267 9.607 1.00 93.69 75 THR A N 1
ATOM 537 C CA . THR A 1 75 ? -3.596 3.848 9.843 1.00 93.69 75 THR A CA 1
ATOM 538 C C . THR A 1 75 ? -4.247 3.605 11.201 1.00 93.69 75 THR A C 1
ATOM 540 O O . THR A 1 75 ? -5.262 2.909 11.256 1.00 93.69 75 THR A O 1
ATOM 543 N N . ASP A 1 76 ? -3.758 4.230 12.276 1.00 93.12 76 ASP A N 1
ATOM 544 C CA . ASP A 1 76 ? -4.347 3.996 13.598 1.00 93.12 76 ASP A CA 1
ATOM 545 C C . ASP A 1 76 ? -5.717 4.686 13.730 1.00 93.12 76 ASP A C 1
ATOM 547 O O . ASP A 1 76 ? -6.617 4.142 14.370 1.00 93.12 76 ASP A O 1
ATOM 551 N N . ALA A 1 77 ? -5.940 5.827 13.063 1.00 94.62 77 ALA A N 1
ATOM 552 C CA . ALA A 1 77 ? -7.255 6.475 13.020 1.00 94.62 77 ALA A CA 1
ATOM 553 C C . ALA A 1 77 ? -8.310 5.604 12.321 1.00 94.62 77 ALA A C 1
ATOM 555 O O . ALA A 1 77 ? -9.466 5.554 12.749 1.00 94.62 77 ALA A O 1
ATOM 556 N N . ILE A 1 78 ? -7.915 4.900 11.254 1.00 95.25 78 ILE A N 1
ATOM 557 C CA . ILE A 1 78 ? -8.767 3.919 10.572 1.00 95.25 78 ILE A CA 1
ATOM 558 C C . ILE A 1 78 ? -8.965 2.687 11.460 1.00 95.25 78 ILE A C 1
ATOM 560 O O . ILE A 1 78 ? -10.084 2.191 11.561 1.00 95.25 78 ILE A O 1
ATOM 564 N N . ALA A 1 79 ? -7.919 2.209 12.139 1.00 93.94 79 ALA A N 1
ATOM 565 C CA . ALA A 1 79 ? -8.034 1.092 13.072 1.00 93.94 79 ALA A CA 1
ATOM 566 C C . ALA A 1 79 ? -9.018 1.399 14.217 1.00 93.94 79 ALA A C 1
ATOM 568 O O . ALA A 1 79 ? -9.797 0.530 14.608 1.00 93.94 79 ALA A O 1
ATOM 569 N N . ARG A 1 80 ? -9.063 2.650 14.699 1.00 93.94 80 ARG A N 1
ATOM 570 C CA . ARG A 1 80 ? -10.047 3.097 15.698 1.00 93.94 80 ARG A CA 1
ATOM 571 C C . ARG A 1 80 ? -11.491 2.948 15.211 1.00 93.94 80 ARG A C 1
ATOM 573 O O . ARG A 1 80 ? -12.313 2.462 15.984 1.00 93.94 80 ARG A O 1
ATOM 580 N N . GLU A 1 81 ? -11.793 3.252 13.946 1.00 94.94 81 GLU A N 1
ATOM 581 C CA . GLU A 1 81 ? -13.138 3.025 13.384 1.00 94.94 81 GLU A CA 1
ATOM 582 C C . GLU A 1 81 ? -13.559 1.554 13.501 1.00 94.94 81 GLU A C 1
ATOM 584 O O . GLU A 1 81 ? -14.695 1.262 13.873 1.00 94.94 81 GLU A O 1
ATOM 589 N N . ILE A 1 82 ? -12.623 0.630 13.261 1.00 93.88 82 ILE A N 1
ATOM 590 C CA . ILE A 1 82 ? -12.863 -0.813 13.390 1.00 93.88 82 ILE A CA 1
ATOM 591 C C . ILE A 1 82 ? -13.216 -1.163 14.838 1.00 93.88 82 ILE A C 1
ATOM 593 O O . ILE A 1 82 ? -14.212 -1.837 15.094 1.00 93.88 82 ILE A O 1
ATOM 597 N N . THR A 1 83 ? -12.437 -0.661 15.802 1.00 92.38 83 THR A N 1
ATOM 598 C CA . THR A 1 83 ? -12.681 -0.918 17.234 1.00 92.38 83 THR A CA 1
ATOM 599 C C . THR A 1 83 ? -13.992 -0.320 17.748 1.00 92.38 83 THR A C 1
ATOM 601 O O . THR A 1 83 ? -14.575 -0.848 18.691 1.00 92.38 83 THR A O 1
ATOM 604 N N . GLN A 1 84 ? -14.481 0.749 17.116 1.00 92.88 84 GLN A N 1
ATOM 605 C CA . GLN A 1 84 ? -15.766 1.385 17.426 1.00 92.88 84 GLN A CA 1
ATOM 606 C C . GLN A 1 84 ? -16.958 0.677 16.757 1.00 92.88 84 GLN A C 1
ATOM 608 O O . GLN A 1 84 ? -18.104 1.075 16.958 1.00 92.88 84 GLN A O 1
ATOM 613 N N . GLY A 1 85 ? -16.712 -0.385 15.982 1.00 90.75 85 GLY A N 1
ATOM 614 C CA . GLY A 1 85 ? -17.745 -1.160 15.297 1.00 90.75 85 GLY A CA 1
ATOM 615 C C . GLY A 1 85 ? -18.204 -0.555 13.969 1.00 90.75 85 GLY A C 1
ATOM 616 O O . GLY A 1 85 ? -19.192 -1.018 13.397 1.00 90.75 85 GLY A O 1
ATOM 617 N N . HIS A 1 86 ? -17.506 0.460 13.451 1.00 92.19 86 HIS A N 1
ATOM 618 C CA . HIS A 1 86 ? -17.752 0.956 12.103 1.00 92.19 86 HIS A CA 1
ATOM 619 C C . HIS A 1 86 ? -17.116 0.010 11.075 1.00 92.19 86 HIS A C 1
ATOM 621 O O . HIS A 1 86 ? -15.996 -0.474 11.236 1.00 92.19 86 HIS A O 1
ATOM 627 N N . GLY A 1 87 ? -17.838 -0.260 9.988 1.00 92.06 87 GLY A N 1
ATOM 628 C CA . GLY A 1 87 ? -17.363 -1.171 8.950 1.00 92.06 87 GLY A CA 1
ATOM 629 C C . GLY A 1 87 ? -16.192 -0.586 8.160 1.00 92.06 87 GLY A C 1
ATOM 630 O O . GLY A 1 87 ? -16.346 0.432 7.484 1.00 92.06 87 GLY A O 1
ATOM 631 N N . VAL A 1 88 ? -15.047 -1.273 8.174 1.00 96.12 88 VAL A N 1
ATOM 632 C CA . VAL A 1 88 ? -13.901 -0.981 7.303 1.00 96.12 88 VAL A CA 1
ATOM 633 C C . VAL A 1 88 ? -13.714 -2.120 6.311 1.00 96.12 88 VAL A C 1
ATOM 635 O O . VAL A 1 88 ? -13.751 -3.299 6.661 1.00 96.12 88 VAL A O 1
ATOM 638 N N . TYR A 1 89 ? -13.496 -1.749 5.051 1.00 97.00 89 TYR A N 1
ATOM 639 C CA . TYR A 1 89 ? -13.371 -2.695 3.949 1.00 97.00 89 TYR A CA 1
ATOM 640 C C . TYR A 1 89 ? -12.092 -2.453 3.155 1.00 97.00 89 TYR A C 1
ATOM 642 O O . TYR A 1 89 ? -11.746 -1.307 2.842 1.00 97.00 89 TYR A O 1
ATOM 650 N N . GLY A 1 90 ? -11.411 -3.536 2.796 1.00 96.81 90 GLY A N 1
ATOM 651 C CA . GLY A 1 90 ? -10.309 -3.559 1.845 1.00 96.81 90 GLY A CA 1
ATOM 652 C C . GLY A 1 90 ? -10.825 -3.835 0.434 1.00 96.81 90 GLY A C 1
ATOM 653 O O . GLY A 1 90 ? -11.582 -4.775 0.233 1.00 96.81 90 GLY A O 1
ATOM 654 N N . LEU A 1 91 ? -10.420 -3.045 -0.556 1.00 97.06 91 LEU A N 1
ATOM 655 C CA . LEU A 1 91 ? -10.641 -3.329 -1.974 1.00 97.06 91 LEU A CA 1
ATOM 656 C C . LEU A 1 91 ? -9.340 -3.883 -2.554 1.00 97.06 91 LEU A C 1
ATOM 658 O O . LEU A 1 91 ? -8.344 -3.158 -2.596 1.00 97.06 91 LEU A O 1
ATOM 662 N N . ARG A 1 92 ? -9.352 -5.130 -3.031 1.00 95.38 92 ARG A N 1
ATOM 663 C CA . ARG A 1 92 ? -8.213 -5.726 -3.736 1.00 95.38 92 ARG A CA 1
ATOM 664 C C . ARG A 1 92 ? -8.023 -5.020 -5.071 1.00 95.38 92 ARG A C 1
ATOM 666 O O . ARG A 1 92 ? -8.804 -5.204 -6.008 1.00 95.38 92 ARG A O 1
ATOM 673 N N . PHE A 1 93 ? -6.988 -4.196 -5.151 1.00 93.81 93 PHE A N 1
ATOM 674 C CA . PHE A 1 93 ? -6.629 -3.510 -6.378 1.00 93.81 93 PHE A CA 1
ATOM 675 C C . PHE A 1 93 ? -6.152 -4.525 -7.419 1.00 93.81 93 PHE A C 1
ATOM 677 O O . PHE A 1 93 ? -5.272 -5.340 -7.154 1.00 93.81 93 PHE A O 1
ATOM 684 N N . ARG A 1 94 ? -6.746 -4.467 -8.613 1.00 87.62 94 ARG A N 1
ATOM 685 C CA . ARG A 1 94 ? -6.357 -5.287 -9.760 1.00 87.62 94 ARG A CA 1
ATOM 686 C C . ARG A 1 94 ? -5.626 -4.398 -10.753 1.00 87.62 94 ARG A C 1
ATOM 688 O O . ARG A 1 94 ? -6.255 -3.640 -11.484 1.00 87.62 94 ARG A O 1
ATOM 695 N N . GLY A 1 95 ? -4.307 -4.480 -10.735 1.00 87.94 95 GLY A N 1
ATOM 696 C CA . GLY A 1 95 ? -3.437 -3.717 -11.614 1.00 87.94 95 GLY A CA 1
ATOM 697 C C . GLY A 1 95 ? -1.998 -3.759 -11.129 1.00 87.94 95 GLY A C 1
ATOM 698 O O . GLY A 1 95 ? -1.701 -4.285 -10.056 1.00 87.94 95 GLY A O 1
ATOM 699 N N . GLU A 1 96 ? -1.111 -3.182 -11.925 1.00 87.19 96 GLU A N 1
ATOM 700 C CA . GLU A 1 96 ? 0.282 -3.012 -11.541 1.00 87.19 96 GLU A CA 1
ATOM 701 C C . GLU A 1 96 ? 0.441 -1.710 -10.753 1.00 87.19 96 GLU A C 1
ATOM 703 O O . GLU A 1 96 ? -0.068 -0.655 -11.140 1.00 87.19 96 GLU A O 1
ATOM 708 N N . ARG A 1 97 ? 1.127 -1.790 -9.613 1.00 89.75 97 ARG A N 1
ATOM 709 C CA . ARG A 1 97 ? 1.454 -0.633 -8.782 1.00 89.75 97 ARG A CA 1
ATOM 710 C C . ARG A 1 97 ? 2.965 -0.523 -8.679 1.00 89.75 97 ARG A C 1
ATOM 712 O O . ARG A 1 97 ? 3.625 -1.450 -8.217 1.00 89.75 97 ARG A O 1
ATOM 719 N N . PHE A 1 98 ? 3.479 0.658 -8.992 1.00 90.38 98 PHE A N 1
ATOM 720 C CA . PHE A 1 98 ? 4.865 1.011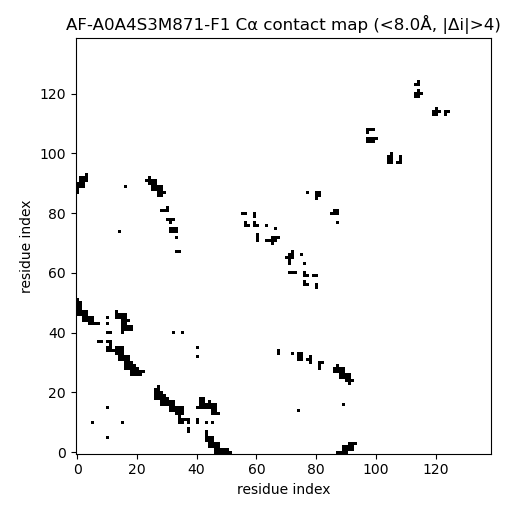 -8.729 1.00 90.38 98 PHE A CA 1
ATOM 721 C C . PHE A 1 98 ? 4.970 1.880 -7.478 1.00 90.38 98 PHE A C 1
ATOM 723 O O . PHE A 1 98 ? 4.211 2.836 -7.297 1.00 90.38 98 PHE A O 1
ATOM 730 N N . ASP A 1 99 ? 5.912 1.546 -6.599 1.00 88.19 99 ASP A N 1
ATOM 731 C CA . ASP A 1 99 ? 6.224 2.362 -5.429 1.00 88.19 99 ASP A CA 1
ATOM 732 C C . ASP A 1 99 ? 7.322 3.381 -5.749 1.00 88.19 99 ASP A C 1
ATOM 734 O O . ASP A 1 99 ? 8.517 3.142 -5.539 1.00 88.19 99 ASP A O 1
ATOM 738 N N . CYS A 1 100 ? 6.895 4.540 -6.249 1.00 91.50 100 CYS A N 1
ATOM 739 C CA . CYS A 1 100 ? 7.786 5.652 -6.574 1.00 91.50 100 CYS A CA 1
ATOM 740 C C . CYS A 1 100 ? 8.381 6.357 -5.340 1.00 91.50 100 CYS A C 1
ATOM 742 O O . CYS A 1 100 ? 9.176 7.277 -5.514 1.00 91.50 100 CYS A O 1
ATOM 744 N N . GLY A 1 101 ? 8.036 5.946 -4.112 1.00 87.25 101 GLY A N 1
ATOM 745 C CA . GLY A 1 101 ? 8.728 6.400 -2.901 1.00 87.25 101 GLY A CA 1
ATOM 746 C C . GLY A 1 101 ? 10.124 5.782 -2.748 1.00 87.25 101 GLY A C 1
ATOM 747 O O . GLY A 1 101 ? 10.984 6.339 -2.069 1.00 87.25 101 GLY A O 1
ATOM 748 N N . SER A 1 102 ? 10.382 4.653 -3.417 1.00 88.00 102 SER A N 1
ATOM 749 C CA . SER A 1 102 ? 11.690 3.993 -3.438 1.00 88.00 102 SER A CA 1
ATOM 750 C C . SER A 1 102 ? 12.449 4.286 -4.737 1.00 88.00 102 SER A C 1
ATOM 752 O O . SER A 1 102 ? 11.857 4.351 -5.813 1.00 88.00 102 SER A O 1
ATOM 754 N N . LYS A 1 103 ? 13.785 4.391 -4.669 1.00 92.44 103 LYS A N 1
ATOM 755 C CA . LYS A 1 103 ? 14.628 4.605 -5.865 1.00 92.44 103 LYS A CA 1
ATOM 756 C C . LYS A 1 103 ? 14.449 3.489 -6.899 1.00 92.44 103 LYS A C 1
ATOM 758 O O . LYS A 1 103 ? 14.314 3.763 -8.086 1.00 92.44 103 LYS A O 1
ATOM 763 N N . ALA A 1 104 ? 14.424 2.237 -6.441 1.00 91.00 104 ALA A N 1
ATOM 764 C CA . ALA A 1 104 ? 14.228 1.083 -7.312 1.00 91.00 104 ALA A CA 1
ATOM 765 C C . ALA A 1 104 ? 12.830 1.087 -7.949 1.00 91.00 104 ALA A C 1
ATOM 767 O O . ALA A 1 104 ? 12.719 0.932 -9.161 1.00 91.00 104 ALA A O 1
ATOM 768 N N . GLY A 1 105 ? 11.776 1.327 -7.161 1.00 91.44 105 GLY A N 1
ATOM 769 C CA . GLY A 1 105 ? 10.404 1.381 -7.667 1.00 91.44 105 GLY A CA 1
ATOM 770 C C . GLY A 1 105 ? 10.164 2.541 -8.636 1.00 91.44 105 GLY A C 1
ATOM 771 O O . GLY A 1 105 ? 9.467 2.365 -9.630 1.00 91.44 105 GLY A O 1
ATOM 772 N N . PHE A 1 106 ? 10.811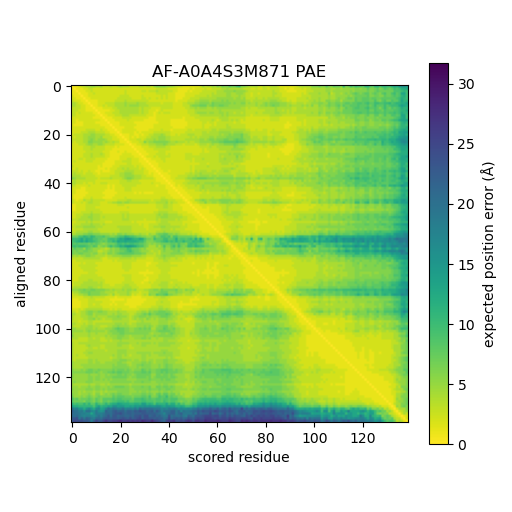 3.691 -8.423 1.00 95.81 106 PHE A N 1
ATOM 773 C CA . PHE A 1 106 ? 10.802 4.805 -9.375 1.00 95.81 106 PHE A CA 1
ATOM 774 C C . PHE A 1 106 ? 11.439 4.434 -10.726 1.00 95.81 106 PHE A C 1
ATOM 776 O O . PHE A 1 106 ? 10.870 4.722 -11.780 1.00 95.81 106 PHE A O 1
ATOM 783 N N . LEU A 1 107 ? 12.597 3.762 -10.718 1.00 95.94 107 LEU A N 1
ATOM 784 C CA . LEU A 1 107 ? 13.240 3.289 -11.950 1.00 95.94 107 LEU A CA 1
ATOM 785 C C . LEU A 1 107 ? 12.394 2.225 -12.661 1.00 95.94 107 LEU A C 1
ATOM 787 O O . LEU A 1 107 ? 12.236 2.290 -13.877 1.00 95.94 107 LEU A O 1
ATOM 791 N N . GLN A 1 108 ? 11.800 1.292 -11.910 1.00 94.69 108 GLN A N 1
ATOM 792 C CA . GLN A 1 108 ? 10.875 0.289 -12.450 1.00 94.69 108 GLN A CA 1
ATOM 793 C C . GLN A 1 108 ? 9.671 0.943 -13.132 1.00 94.69 108 GLN A C 1
ATOM 795 O O . GLN A 1 108 ? 9.361 0.593 -14.268 1.00 94.69 108 GLN A O 1
ATOM 800 N N . ALA A 1 109 ? 9.048 1.932 -12.481 1.00 96.25 109 ALA A N 1
ATOM 801 C CA . ALA A 1 109 ? 7.963 2.706 -13.077 1.00 96.25 109 ALA A CA 1
ATOM 802 C C . ALA A 1 109 ? 8.422 3.367 -14.381 1.00 96.25 109 ALA A C 1
ATOM 804 O O . ALA A 1 109 ? 7.772 3.235 -15.411 1.00 96.25 109 ALA A O 1
ATOM 805 N N . THR A 1 110 ? 9.572 4.042 -14.350 1.00 96.62 110 THR A N 1
ATOM 806 C CA . THR A 1 110 ? 10.109 4.769 -15.506 1.00 96.62 110 THR A CA 1
ATOM 807 C C . THR A 1 110 ? 10.328 3.840 -16.699 1.00 96.62 110 THR A C 1
ATOM 809 O O . THR A 1 110 ? 9.911 4.164 -17.808 1.00 96.62 110 THR A O 1
ATOM 812 N N . VAL A 1 111 ? 10.917 2.663 -16.474 1.00 96.69 111 VAL A N 1
ATOM 813 C CA . VAL A 1 111 ? 11.110 1.649 -17.519 1.00 96.69 111 VAL A CA 1
ATOM 814 C C . VAL A 1 111 ? 9.770 1.122 -18.031 1.00 96.69 111 VAL A C 1
ATOM 816 O O . VAL A 1 111 ? 9.566 1.084 -19.240 1.00 96.69 111 VAL A O 1
ATOM 819 N N . ALA A 1 112 ? 8.836 0.766 -17.145 1.00 96.44 112 ALA A N 1
ATOM 820 C CA . ALA A 1 112 ? 7.530 0.242 -17.543 1.00 96.44 112 ALA A CA 1
ATOM 821 C C . ALA A 1 112 ? 6.732 1.247 -18.392 1.00 96.44 112 ALA A C 1
ATOM 823 O O . ALA A 1 112 ? 6.192 0.891 -19.440 1.00 96.44 112 ALA A O 1
ATOM 824 N N . PHE A 1 113 ? 6.704 2.519 -17.982 1.00 96.75 113 PHE A N 1
ATOM 825 C CA . PHE A 1 113 ? 6.047 3.588 -18.737 1.00 96.75 113 PHE A CA 1
ATOM 826 C C . PHE A 1 113 ? 6.802 3.968 -20.016 1.00 96.75 113 PHE A C 1
ATOM 828 O O . PHE A 1 113 ? 6.169 4.334 -21.000 1.00 96.75 113 PHE A O 1
ATOM 835 N N . GLY A 1 114 ? 8.133 3.871 -20.037 1.00 97.25 114 GLY A N 1
ATOM 836 C CA . GLY A 1 114 ? 8.918 4.064 -21.256 1.00 97.25 114 GLY A CA 1
ATOM 837 C C . GLY A 1 114 ? 8.633 2.977 -22.293 1.00 97.25 114 GLY A C 1
ATOM 838 O O . GLY A 1 114 ? 8.375 3.279 -23.451 1.00 97.25 114 GLY A O 1
ATOM 839 N N . LEU A 1 115 ? 8.584 1.713 -21.866 1.00 96.94 115 LEU A N 1
ATOM 840 C CA . LEU A 1 115 ? 8.302 0.576 -22.742 1.00 96.94 115 LEU A CA 1
ATOM 841 C C . LEU A 1 115 ? 6.840 0.508 -23.200 1.00 96.94 115 LEU A C 1
ATOM 843 O O . LEU A 1 115 ? 6.555 -0.090 -24.235 1.00 96.94 115 LEU A O 1
ATOM 847 N N . SER A 1 116 ? 5.894 1.110 -22.477 1.00 96.50 116 SER A N 1
ATOM 848 C CA . SER A 1 116 ? 4.493 1.149 -22.916 1.00 96.50 116 SER A CA 1
ATOM 849 C C . SER A 1 116 ? 4.233 2.173 -24.023 1.00 96.50 116 SER A C 1
ATOM 851 O O . SER A 1 116 ? 3.220 2.067 -24.712 1.00 96.50 116 SER A O 1
ATOM 853 N N . ARG A 1 117 ? 5.152 3.119 -24.239 1.00 97.69 117 ARG A N 1
ATOM 854 C CA . ARG A 1 117 ? 5.036 4.194 -25.226 1.00 97.69 117 ARG A CA 1
ATOM 855 C C . ARG A 1 117 ? 5.635 3.816 -26.575 1.00 97.69 117 ARG A C 1
ATOM 857 O O . ARG A 1 117 ? 6.824 3.535 -26.660 1.00 97.69 117 ARG A O 1
ATOM 864 N N . ASP A 1 118 ? 4.837 3.887 -27.635 1.00 97.38 118 ASP A N 1
ATOM 865 C CA . ASP A 1 118 ? 5.271 3.490 -28.982 1.00 97.38 118 ASP A CA 1
ATOM 866 C C . ASP A 1 118 ? 6.422 4.355 -29.532 1.00 97.38 118 ASP A C 1
ATOM 868 O O . ASP A 1 118 ? 7.240 3.859 -30.295 1.00 97.38 118 ASP A O 1
ATOM 872 N N . ASP A 1 119 ? 6.538 5.621 -29.113 1.00 97.56 119 ASP A N 1
ATOM 873 C CA . ASP A 1 119 ? 7.619 6.528 -29.527 1.00 97.56 119 ASP A CA 1
ATOM 874 C C . ASP A 1 119 ? 8.951 6.300 -28.794 1.00 97.56 119 ASP A C 1
ATOM 876 O O . ASP A 1 119 ? 9.971 6.828 -29.225 1.00 97.56 119 ASP A O 1
ATOM 880 N N . LEU A 1 120 ? 8.951 5.537 -27.693 1.00 97.38 120 LEU A N 1
ATOM 881 C CA . LEU A 1 120 ? 10.140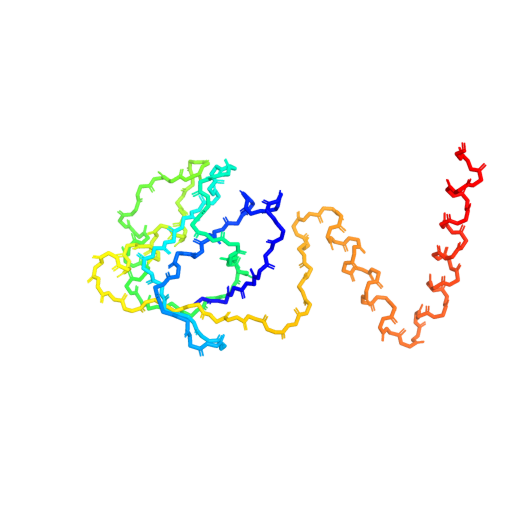 5.288 -26.863 1.00 97.38 120 LEU A CA 1
ATOM 882 C C . LEU A 1 120 ? 10.513 3.807 -26.755 1.00 97.38 120 LEU A C 1
ATOM 884 O O . LEU A 1 120 ? 11.651 3.492 -26.408 1.00 97.38 120 LEU A O 1
ATOM 888 N N . ARG A 1 121 ? 9.558 2.900 -26.997 1.00 97.56 121 ARG A N 1
ATOM 889 C CA . ARG A 1 121 ? 9.680 1.469 -26.694 1.00 97.56 121 ARG A CA 1
ATOM 890 C C . ARG A 1 121 ? 10.919 0.850 -27.319 1.00 97.56 121 ARG A C 1
ATOM 892 O O . ARG A 1 121 ? 11.672 0.199 -26.600 1.00 97.56 121 ARG A O 1
ATOM 899 N N . ASP A 1 122 ? 11.096 1.032 -28.623 1.00 97.56 122 ASP A N 1
ATOM 900 C CA . ASP A 1 122 ? 12.118 0.309 -29.380 1.00 97.56 122 ASP A CA 1
ATOM 901 C C . ASP A 1 122 ? 13.526 0.770 -28.974 1.00 97.56 122 ASP A C 1
ATOM 903 O O . ASP A 1 122 ? 14.344 -0.048 -28.559 1.00 97.56 122 ASP A O 1
ATOM 907 N N . GLU A 1 123 ? 13.771 2.086 -28.948 1.00 97.31 123 GLU A N 1
ATOM 908 C CA . GLU A 1 123 ? 15.065 2.655 -28.539 1.00 97.31 123 GLU A CA 1
ATOM 909 C C . GLU A 1 123 ? 15.422 2.305 -27.081 1.00 97.31 123 GLU A C 1
ATOM 911 O O . GLU A 1 123 ? 16.561 1.942 -26.773 1.00 97.31 123 GLU A O 1
ATOM 916 N N . LEU A 1 124 ? 14.442 2.355 -26.170 1.00 97.44 124 LEU A N 1
ATOM 917 C CA . LEU A 1 124 ? 14.658 1.989 -24.771 1.00 97.44 124 LEU A CA 1
ATOM 918 C C . LEU A 1 124 ? 14.928 0.487 -24.606 1.00 97.44 124 LEU A C 1
ATOM 920 O O . LEU A 1 124 ? 15.791 0.106 -23.812 1.00 97.44 124 LEU A O 1
ATOM 924 N N . MET A 1 125 ? 14.202 -0.369 -25.328 1.00 96.94 125 MET A N 1
ATOM 925 C CA . MET A 1 125 ? 14.392 -1.818 -25.267 1.00 96.94 125 MET A CA 1
ATOM 926 C C . MET A 1 125 ? 15.795 -2.210 -25.738 1.00 96.94 125 MET A C 1
ATOM 928 O O . MET A 1 125 ? 16.468 -2.983 -25.049 1.00 96.94 125 MET A O 1
ATOM 932 N N . ASP A 1 126 ? 16.260 -1.637 -26.849 1.00 96.69 126 ASP A N 1
ATOM 933 C CA . ASP A 1 126 ? 17.604 -1.877 -27.381 1.00 96.69 126 ASP A CA 1
ATOM 934 C C . ASP A 1 126 ? 18.682 -1.493 -26.359 1.00 96.69 126 ASP A C 1
ATOM 936 O O . ASP A 1 126 ? 19.593 -2.277 -26.063 1.00 96.69 126 ASP A O 1
ATOM 940 N N . TYR A 1 127 ? 18.542 -0.323 -25.729 1.00 96.06 127 TYR A N 1
ATOM 941 C CA . TYR A 1 127 ? 19.458 0.109 -24.675 1.00 96.06 127 TYR A CA 1
ATOM 942 C C . TYR A 1 127 ? 19.474 -0.851 -23.473 1.00 96.06 127 TYR A C 1
ATOM 944 O O . TYR A 1 127 ? 20.546 -1.208 -22.975 1.00 96.06 127 TYR A O 1
ATOM 952 N N . LEU A 1 128 ? 18.307 -1.307 -23.004 1.00 95.44 128 LEU A N 1
ATOM 953 C CA . LEU A 1 128 ? 18.208 -2.227 -21.864 1.00 95.44 128 LEU A CA 1
ATOM 954 C C . LEU A 1 128 ? 18.853 -3.591 -22.159 1.00 95.44 128 LEU A C 1
ATOM 956 O O . LEU A 1 128 ? 19.507 -4.171 -21.283 1.00 95.44 128 LEU A O 1
ATOM 960 N N . GLN A 1 129 ? 18.721 -4.101 -23.386 1.00 95.12 129 GLN A N 1
ATOM 961 C CA . GLN A 1 129 ? 19.390 -5.335 -23.805 1.00 95.12 129 GLN A CA 1
ATOM 962 C C . GLN A 1 129 ? 20.916 -5.187 -23.762 1.00 95.12 129 GLN A C 1
ATOM 964 O O . GLN A 1 129 ? 21.599 -6.047 -23.203 1.00 95.12 129 GLN A O 1
ATOM 969 N N . ILE A 1 130 ? 21.452 -4.073 -24.267 1.00 94.56 130 ILE A N 1
ATOM 970 C CA . ILE A 1 130 ? 22.891 -3.781 -24.212 1.00 94.56 130 ILE A CA 1
ATOM 971 C C . ILE A 1 130 ? 23.363 -3.667 -22.754 1.00 94.56 130 ILE A C 1
ATOM 973 O O . ILE A 1 130 ? 24.329 -4.323 -22.354 1.00 94.56 130 ILE A O 1
ATOM 977 N N . ALA A 1 131 ? 22.663 -2.881 -21.932 1.00 92.19 131 ALA A N 1
ATOM 978 C CA . ALA A 1 131 ? 23.034 -2.640 -20.539 1.00 92.19 131 ALA A CA 1
ATOM 979 C C . ALA A 1 131 ? 23.082 -3.936 -19.708 1.00 92.19 131 ALA A C 1
ATOM 981 O O . ALA A 1 131 ? 23.994 -4.139 -18.901 1.00 92.19 131 ALA A O 1
ATOM 982 N N . THR A 1 132 ? 22.131 -4.847 -19.927 1.00 91.75 132 THR A N 1
ATOM 983 C CA . THR A 1 132 ? 22.079 -6.132 -19.211 1.00 91.75 132 THR A CA 1
ATOM 984 C C . THR A 1 132 ? 23.144 -7.128 -19.679 1.00 91.75 132 THR A C 1
ATOM 986 O O . THR A 1 132 ? 23.619 -7.928 -18.871 1.00 91.75 132 THR A O 1
ATOM 989 N N . GLN A 1 133 ? 23.580 -7.064 -20.942 1.00 89.56 133 GLN A N 1
ATOM 990 C CA . GLN A 1 133 ? 24.692 -7.874 -21.454 1.00 89.56 133 GLN A CA 1
ATOM 991 C C . GLN A 1 133 ? 26.048 -7.416 -20.905 1.00 89.56 133 GLN A C 1
ATOM 993 O O . GLN A 1 133 ? 26.843 -8.255 -20.482 1.00 89.56 133 GLN A O 1
ATOM 998 N N . ILE A 1 134 ? 26.291 -6.101 -20.830 1.00 80.12 134 ILE A N 1
ATOM 999 C CA . ILE A 1 134 ? 27.521 -5.536 -20.244 1.00 80.12 134 ILE A CA 1
ATOM 1000 C C . ILE A 1 134 ? 27.700 -6.018 -18.800 1.00 80.12 134 ILE A C 1
ATOM 1002 O O . ILE A 1 134 ? 28.785 -6.451 -18.416 1.00 80.12 134 ILE A O 1
ATOM 1006 N N . SER A 1 135 ? 26.621 -6.021 -18.014 1.00 71.81 135 SER A N 1
ATOM 1007 C CA . SER A 1 135 ? 26.659 -6.490 -16.626 1.00 71.81 135 SER A CA 1
ATOM 1008 C C . SER A 1 135 ? 27.008 -7.978 -16.485 1.00 71.81 135 SER A C 1
ATOM 1010 O O . SER A 1 135 ? 27.511 -8.361 -15.433 1.00 71.81 135 SER A O 1
ATOM 1012 N N . ARG A 1 136 ? 26.740 -8.815 -17.498 1.00 69.75 136 ARG A N 1
ATOM 1013 C CA . ARG A 1 136 ? 27.099 -10.246 -17.496 1.00 69.75 136 ARG A CA 1
ATOM 1014 C C . ARG A 1 136 ? 28.536 -10.502 -17.934 1.00 69.75 136 ARG A C 1
ATOM 1016 O O . ARG A 1 136 ? 29.105 -11.496 -17.521 1.00 69.75 136 ARG A O 1
ATOM 1023 N N . ALA A 1 137 ? 29.101 -9.637 -18.773 1.00 64.44 137 ALA A N 1
ATOM 1024 C CA . ALA A 1 137 ? 30.493 -9.745 -19.210 1.00 64.44 137 ALA A CA 1
ATOM 1025 C C . ALA A 1 137 ? 31.494 -9.212 -18.166 1.00 64.44 137 ALA A C 1
ATOM 1027 O O . ALA A 1 137 ? 32.680 -9.515 -18.244 1.00 64.44 137 ALA A O 1
ATOM 1028 N N . ALA A 1 138 ? 31.022 -8.395 -17.219 1.00 56.91 138 ALA A N 1
ATOM 1029 C CA . ALA A 1 138 ? 31.819 -7.831 -16.130 1.00 56.91 138 ALA A CA 1
ATOM 1030 C C . ALA A 1 138 ? 31.785 -8.661 -14.825 1.00 56.91 138 ALA A C 1
ATOM 1032 O O . ALA A 1 138 ? 32.458 -8.285 -13.864 1.00 56.91 138 ALA A O 1
ATOM 1033 N N . GLN A 1 139 ? 30.997 -9.743 -14.782 1.00 49.22 139 GLN A N 1
ATOM 1034 C CA . GLN A 1 139 ? 31.000 -10.761 -13.720 1.00 49.22 139 GLN A CA 1
ATOM 1035 C C . GLN A 1 139 ? 31.813 -11.974 -14.163 1.00 49.22 139 GLN A C 1
ATOM 1037 O O . GLN A 1 139 ? 32.500 -12.547 -13.290 1.00 49.22 139 GLN A O 1
#